Protein AF-A0AAD9J5B9-F1 (afdb_monomer_lite)

pLDDT: mean 81.56, std 14.17, range [53.72, 98.0]

Structure (mmCIF, N/CA/C/O backbone):
data_AF-A0AAD9J5B9-F1
#
_entry.id   AF-A0AAD9J5B9-F1
#
loop_
_atom_site.group_PDB
_atom_site.id
_atom_site.type_symbol
_atom_site.label_atom_id
_atom_site.label_alt_id
_atom_site.label_comp_id
_atom_site.label_asym_id
_atom_site.label_entity_id
_atom_site.label_seq_id
_atom_site.pdbx_PDB_ins_code
_atom_site.Cartn_x
_atom_site.Cartn_y
_atom_site.Cartn_z
_atom_site.occupancy
_atom_site.B_iso_or_equiv
_atom_site.auth_seq_id
_atom_site.auth_comp_id
_atom_site.auth_asym_id
_atom_site.auth_atom_id
_atom_site.pdbx_PDB_model_num
ATOM 1 N N . MET A 1 1 ? -4.351 -4.130 8.207 1.00 93.38 1 MET A N 1
ATOM 2 C CA . MET A 1 1 ? -4.280 -4.626 6.813 1.00 93.38 1 MET A CA 1
ATOM 3 C C . MET A 1 1 ? -4.094 -6.139 6.830 1.00 93.38 1 MET A C 1
ATOM 5 O O . MET A 1 1 ? -3.766 -6.671 7.883 1.00 93.38 1 MET A O 1
ATOM 9 N N . THR A 1 2 ? -4.351 -6.850 5.730 1.00 96.94 2 THR A N 1
ATOM 10 C CA . THR A 1 2 ? -3.996 -8.280 5.602 1.00 96.94 2 THR A CA 1
ATOM 11 C C . THR A 1 2 ? -2.874 -8.497 4.599 1.00 96.94 2 THR A C 1
ATOM 13 O O . THR A 1 2 ? -1.976 -9.280 4.879 1.00 96.94 2 THR A O 1
ATOM 16 N N . THR A 1 3 ? -2.884 -7.775 3.477 1.00 97.88 3 THR A N 1
ATOM 17 C CA . THR A 1 3 ? -1.778 -7.736 2.511 1.00 97.88 3 THR A CA 1
ATOM 18 C C . THR A 1 3 ? -1.673 -6.333 1.918 1.00 97.88 3 THR A C 1
ATOM 20 O O . THR A 1 3 ? -2.679 -5.630 1.793 1.00 97.88 3 THR A O 1
ATOM 23 N N . ALA A 1 4 ? -0.463 -5.897 1.571 1.00 96.69 4 ALA A N 1
ATOM 24 C CA . ALA A 1 4 ? -0.264 -4.688 0.780 1.00 96.69 4 ALA A CA 1
ATOM 25 C C . ALA A 1 4 ? 1.003 -4.823 -0.066 1.00 96.69 4 ALA A C 1
ATOM 27 O O . ALA A 1 4 ? 2.105 -4.930 0.466 1.00 96.69 4 ALA A O 1
ATOM 28 N N . GLU A 1 5 ? 0.842 -4.797 -1.382 1.00 94.56 5 GLU A N 1
ATOM 29 C CA . GLU A 1 5 ? 1.935 -4.936 -2.336 1.00 94.56 5 GLU A CA 1
ATOM 30 C C . GLU A 1 5 ? 1.958 -3.728 -3.280 1.00 94.56 5 GLU A C 1
ATOM 32 O O . GLU A 1 5 ? 0.923 -3.336 -3.829 1.00 94.56 5 GLU A O 1
ATOM 37 N N . TYR A 1 6 ? 3.137 -3.148 -3.501 1.00 92.31 6 TYR A N 1
ATOM 38 C CA . TYR A 1 6 ? 3.350 -2.050 -4.447 1.00 92.31 6 TYR A CA 1
ATOM 39 C C . TYR A 1 6 ? 4.336 -2.464 -5.538 1.00 92.31 6 TYR A C 1
ATOM 41 O O . TYR A 1 6 ? 5.371 -3.063 -5.247 1.00 92.31 6 TYR A O 1
ATOM 49 N N . GLY A 1 7 ? 3.995 -2.204 -6.800 1.00 89.88 7 GLY A N 1
ATOM 50 C CA . GLY A 1 7 ? 4.830 -2.583 -7.940 1.00 89.88 7 GLY A CA 1
ATOM 51 C C . GLY A 1 7 ? 4.024 -2.909 -9.194 1.00 89.88 7 GLY A C 1
ATOM 52 O O . GLY A 1 7 ? 2.951 -2.349 -9.433 1.00 89.88 7 GLY A O 1
ATOM 53 N N . ARG A 1 8 ? 4.546 -3.827 -10.012 1.00 87.50 8 ARG A N 1
ATOM 54 C CA . ARG A 1 8 ? 3.945 -4.266 -11.275 1.00 87.50 8 ARG A CA 1
ATOM 55 C C . ARG A 1 8 ? 3.827 -5.787 -11.319 1.00 87.50 8 ARG A C 1
ATOM 57 O O . ARG A 1 8 ? 4.608 -6.459 -11.985 1.00 87.50 8 ARG A O 1
ATOM 64 N N . MET A 1 9 ? 2.824 -6.334 -10.640 1.00 87.62 9 MET A N 1
ATOM 65 C CA . MET A 1 9 ? 2.690 -7.786 -10.465 1.00 87.62 9 MET A CA 1
ATOM 66 C C . MET A 1 9 ? 2.124 -8.494 -11.694 1.00 87.62 9 MET A C 1
ATOM 68 O O . MET A 1 9 ? 2.505 -9.621 -11.991 1.00 87.62 9 MET A O 1
ATOM 72 N N . GLU A 1 10 ? 1.208 -7.845 -12.410 1.00 85.31 10 GLU A N 1
ATOM 73 C CA . GLU A 1 10 ? 0.416 -8.494 -13.452 1.00 85.31 10 GLU A CA 1
ATOM 74 C C . GLU A 1 10 ? 0.540 -7.784 -14.808 1.00 85.31 10 GLU A C 1
ATOM 76 O O . GLU A 1 10 ? 0.763 -6.568 -14.923 1.00 85.31 10 GLU A O 1
ATOM 81 N N . VAL A 1 11 ? 0.374 -8.576 -15.871 1.00 80.69 11 VAL A N 1
ATOM 82 C CA . VAL A 1 11 ? 0.263 -8.073 -17.241 1.00 80.69 11 VAL A CA 1
ATOM 83 C C . VAL A 1 11 ? -1.090 -7.376 -17.378 1.00 80.69 11 VAL A C 1
ATOM 85 O O . VAL A 1 11 ? -2.144 -8.002 -17.309 1.00 80.69 11 VAL A O 1
ATOM 88 N N . GLY A 1 12 ? -1.063 -6.061 -17.569 1.00 72.88 12 GLY A N 1
ATOM 89 C CA . GLY A 1 12 ? -2.266 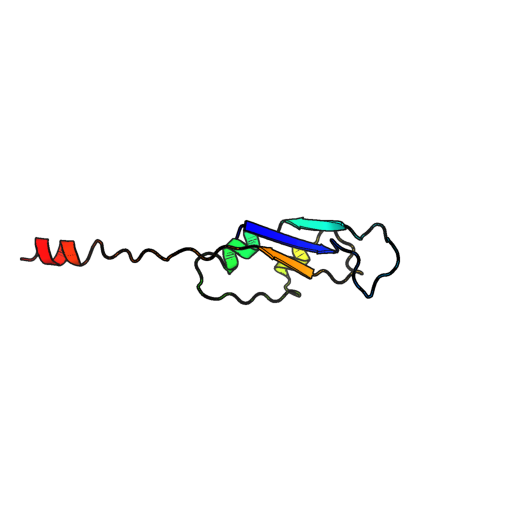-5.260 -17.793 1.00 72.88 12 GLY A CA 1
ATOM 90 C C . GLY A 1 12 ? -2.617 -5.124 -19.276 1.00 72.88 12 GLY A C 1
ATOM 91 O O . GLY A 1 12 ? -1.821 -5.440 -20.155 1.00 72.88 12 GLY A O 1
ATOM 92 N N . LYS A 1 13 ? -3.778 -4.525 -19.567 1.00 68.44 13 LYS A N 1
ATOM 93 C CA . LYS A 1 13 ? -4.279 -4.292 -20.941 1.00 68.44 13 LYS A CA 1
ATOM 94 C C . LYS A 1 13 ? -3.289 -3.559 -21.866 1.00 68.44 13 LYS A C 1
ATOM 96 O O . LYS A 1 13 ? -3.340 -3.740 -23.081 1.00 68.44 13 LYS A O 1
ATOM 101 N N . CYS A 1 14 ? -2.414 -2.730 -21.293 1.00 64.12 14 CYS A N 1
ATOM 102 C CA . CYS A 1 14 ? -1.523 -1.832 -22.031 1.00 64.12 14 CYS A CA 1
ATOM 103 C C . CYS A 1 14 ? -0.099 -2.372 -22.244 1.00 64.12 14 CYS A C 1
ATOM 105 O O . CYS A 1 14 ? 0.644 -1.774 -23.011 1.00 64.12 14 CYS A O 1
ATOM 107 N N . ILE A 1 15 ? 0.298 -3.471 -21.590 1.00 66.00 15 ILE A N 1
ATOM 108 C CA . ILE A 1 15 ? 1.633 -4.068 -21.762 1.00 66.00 15 ILE A CA 1
ATOM 109 C C . ILE A 1 15 ? 1.424 -5.484 -22.282 1.00 66.00 15 ILE A C 1
ATOM 111 O O . ILE A 1 15 ? 0.867 -6.316 -21.582 1.00 66.00 15 ILE A O 1
ATOM 115 N N . ARG A 1 16 ? 1.794 -5.736 -23.541 1.00 62.16 16 ARG A N 1
ATOM 116 C CA . ARG A 1 16 ? 1.481 -6.995 -24.245 1.00 62.16 16 ARG A CA 1
ATOM 117 C C . ARG A 1 16 ? 2.642 -7.992 -24.283 1.00 62.16 16 ARG A C 1
ATOM 119 O O . ARG A 1 16 ? 2.425 -9.145 -24.640 1.00 62.16 16 ARG A O 1
ATOM 126 N N . LYS A 1 17 ? 3.857 -7.573 -23.918 1.00 63.25 17 LYS A N 1
ATOM 127 C CA . LYS A 1 17 ? 5.029 -8.451 -23.795 1.00 63.25 17 LYS A CA 1
ATOM 128 C C . LYS A 1 17 ? 5.302 -8.746 -22.322 1.00 63.25 17 LYS A C 1
ATOM 130 O O . LYS A 1 17 ? 5.182 -7.856 -21.486 1.00 63.25 17 LYS A O 1
ATOM 135 N N . LYS A 1 18 ? 5.672 -9.995 -22.021 1.00 59.34 18 LYS A N 1
ATOM 136 C CA . LYS A 1 18 ? 6.346 -10.350 -20.766 1.00 59.34 18 LYS A CA 1
ATOM 137 C C . LYS A 1 18 ? 7.729 -9.698 -20.793 1.00 59.34 18 LYS A C 1
ATOM 139 O O . LYS A 1 18 ? 8.682 -10.316 -21.250 1.00 59.34 18 LYS A O 1
ATOM 144 N N . ASP A 1 19 ? 7.801 -8.437 -20.392 1.00 63.25 19 ASP A N 1
ATOM 145 C CA . ASP A 1 19 ? 9.072 -7.849 -19.984 1.00 63.25 19 ASP A CA 1
ATOM 146 C C . ASP A 1 19 ? 9.487 -8.472 -18.646 1.00 63.25 19 ASP A C 1
ATOM 148 O O . ASP A 1 19 ? 8.632 -8.827 -17.829 1.00 63.25 19 ASP A O 1
ATOM 152 N N . GLU A 1 20 ? 10.795 -8.589 -18.414 1.00 64.31 20 GLU A N 1
ATOM 153 C CA . GLU A 1 20 ? 11.397 -9.176 -17.200 1.00 64.31 20 GLU A CA 1
ATOM 154 C C . GLU A 1 20 ? 10.973 -8.466 -15.902 1.00 64.31 20 GLU A C 1
ATOM 156 O O . GLU A 1 20 ? 11.141 -8.988 -14.805 1.00 64.31 20 GLU A O 1
ATOM 161 N N . PHE A 1 21 ? 10.378 -7.282 -16.029 1.00 68.00 21 PHE A N 1
ATOM 162 C CA . PHE A 1 21 ? 9.963 -6.419 -14.929 1.00 68.00 21 PHE A CA 1
ATOM 163 C C . PHE A 1 21 ? 8.502 -6.637 -14.490 1.00 68.00 21 PHE A C 1
ATOM 165 O O . PHE A 1 21 ? 8.057 -6.032 -13.513 1.00 68.00 21 PHE A O 1
ATOM 172 N N . ILE A 1 22 ? 7.737 -7.486 -15.192 1.00 78.81 22 ILE A N 1
ATOM 173 C CA . ILE A 1 22 ? 6.390 -7.895 -14.767 1.00 78.81 22 ILE A CA 1
ATOM 174 C C . ILE A 1 22 ? 6.505 -9.032 -13.748 1.00 78.81 22 ILE A C 1
ATOM 176 O O . ILE A 1 22 ? 7.162 -10.038 -13.993 1.00 78.81 22 ILE A O 1
ATOM 180 N N . GLY A 1 23 ? 5.816 -8.885 -12.620 1.00 82.12 23 GLY A N 1
ATOM 181 C CA . GLY A 1 23 ? 5.930 -9.756 -11.450 1.00 82.12 23 GLY A CA 1
ATOM 182 C C . GLY A 1 23 ? 6.672 -9.095 -10.288 1.00 82.12 23 GLY A C 1
ATOM 183 O O . GLY A 1 23 ? 6.675 -9.640 -9.186 1.00 82.12 23 GLY A O 1
ATOM 184 N N . CYS A 1 24 ? 7.257 -7.912 -10.502 1.00 85.75 24 CYS A N 1
ATOM 185 C CA . CYS A 1 24 ? 7.923 -7.166 -9.445 1.00 85.75 24 CYS A CA 1
ATOM 186 C C . CYS A 1 24 ? 6.917 -6.620 -8.422 1.00 85.75 24 CYS A C 1
ATOM 188 O O . CYS A 1 24 ? 5.887 -6.040 -8.783 1.00 85.75 24 CYS A O 1
ATOM 190 N N . ARG A 1 25 ? 7.234 -6.799 -7.138 1.00 89.38 25 ARG A N 1
ATOM 191 C CA . ARG A 1 25 ? 6.443 -6.323 -6.002 1.00 89.38 25 ARG A CA 1
ATOM 192 C C . ARG A 1 25 ? 7.328 -6.059 -4.796 1.00 89.38 25 ARG A C 1
ATOM 194 O O . ARG A 1 25 ? 8.286 -6.790 -4.564 1.00 89.38 25 ARG A O 1
ATOM 201 N N . ASN A 1 26 ? 6.925 -5.087 -3.994 1.00 91.88 26 ASN A N 1
ATOM 202 C CA . ASN A 1 26 ? 7.456 -4.845 -2.663 1.00 91.88 26 ASN A CA 1
ATOM 203 C C . ASN A 1 26 ? 6.321 -4.930 -1.646 1.00 91.88 26 ASN A C 1
ATOM 205 O O . ASN A 1 26 ? 5.226 -4.415 -1.887 1.00 91.88 26 ASN A O 1
ATOM 209 N N . ASP A 1 27 ? 6.587 -5.592 -0.522 1.00 93.88 27 ASP A N 1
ATOM 210 C CA . ASP A 1 27 ? 5.674 -5.604 0.617 1.00 93.88 27 ASP A CA 1
ATOM 211 C C . ASP A 1 27 ? 5.716 -4.230 1.299 1.00 93.88 27 ASP A C 1
ATOM 213 O O . ASP A 1 27 ? 6.763 -3.779 1.767 1.00 93.88 27 ASP A O 1
ATOM 217 N N . VAL A 1 28 ? 4.569 -3.554 1.325 1.00 95.31 28 VAL A N 1
ATOM 218 C CA . VAL A 1 28 ? 4.395 -2.225 1.924 1.00 95.31 28 VAL A CA 1
ATOM 219 C C . VAL A 1 28 ? 3.400 -2.253 3.088 1.00 95.31 28 VAL A C 1
ATOM 221 O O . VAL A 1 28 ? 2.891 -1.207 3.500 1.00 95.31 28 VAL A O 1
ATOM 224 N N . ILE A 1 29 ? 3.119 -3.431 3.658 1.00 96.88 29 ILE A N 1
ATOM 225 C CA . ILE A 1 29 ? 2.096 -3.609 4.698 1.00 96.88 29 ILE A CA 1
ATOM 226 C C . ILE A 1 29 ? 2.324 -2.708 5.909 1.00 96.88 29 ILE A C 1
ATOM 228 O O . ILE A 1 29 ? 1.379 -2.085 6.385 1.00 96.88 29 ILE A O 1
ATOM 232 N N . GLN A 1 30 ? 3.575 -2.535 6.344 1.00 96.50 30 GLN A N 1
ATOM 233 C CA . GLN A 1 30 ? 3.899 -1.686 7.495 1.00 96.50 30 GLN A CA 1
ATOM 234 C C . GLN A 1 30 ? 3.556 -0.211 7.260 1.00 96.50 30 GLN A C 1
ATOM 236 O O . GLN A 1 30 ? 3.146 0.494 8.187 1.00 96.50 30 GLN A O 1
ATOM 241 N N . LEU A 1 31 ? 3.719 0.266 6.025 1.00 95.75 31 LEU A N 1
ATOM 242 C CA . LEU A 1 31 ? 3.419 1.644 5.657 1.00 95.75 31 LEU A CA 1
ATOM 243 C C . LEU A 1 31 ? 1.905 1.873 5.655 1.00 95.75 31 LEU A C 1
ATOM 245 O O . LEU A 1 31 ? 1.411 2.821 6.267 1.00 95.75 31 LEU A O 1
ATOM 249 N N . LEU A 1 32 ? 1.166 0.949 5.038 1.00 96.50 32 LEU A N 1
ATOM 250 C CA . LEU A 1 32 ? -0.290 1.013 4.952 1.00 96.50 32 LEU A CA 1
ATOM 251 C C . LEU A 1 32 ? -0.963 0.793 6.309 1.00 96.50 32 LEU A C 1
ATOM 253 O O . LEU A 1 32 ? -1.953 1.460 6.606 1.00 96.50 32 LEU A O 1
ATOM 257 N N . ASP A 1 33 ? -0.420 -0.071 7.167 1.00 97.25 33 ASP A N 1
ATOM 258 C CA . ASP A 1 33 ? -0.902 -0.221 8.540 1.00 97.25 33 ASP A CA 1
ATOM 259 C C . ASP A 1 33 ? -0.737 1.076 9.329 1.00 97.25 33 ASP A C 1
ATOM 261 O O . ASP A 1 33 ? -1.692 1.525 9.963 1.00 97.25 33 ASP A O 1
ATOM 265 N N . ARG A 1 34 ? 0.428 1.730 9.236 1.00 96.44 34 ARG A N 1
ATOM 266 C CA . ARG A 1 34 ? 0.670 3.015 9.910 1.00 96.44 34 ARG A CA 1
ATOM 267 C C . ARG A 1 34 ?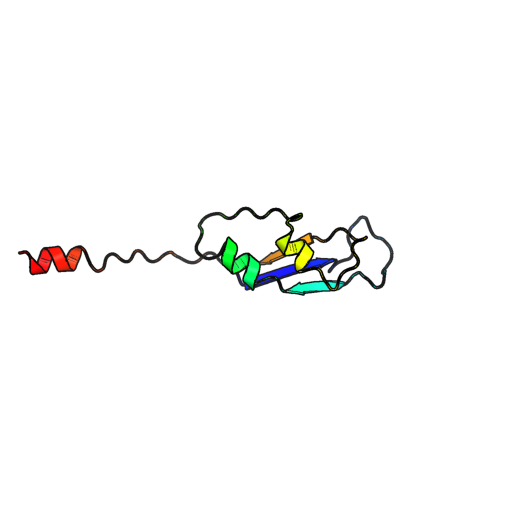 -0.312 4.094 9.459 1.00 96.44 34 ARG A C 1
ATOM 269 O O . ARG A 1 34 ? -0.729 4.926 10.264 1.00 96.44 34 ARG A O 1
ATOM 276 N N . TRP A 1 35 ? -0.656 4.115 8.177 1.00 96.19 35 TRP A N 1
ATOM 277 C CA . TRP A 1 35 ? -1.528 5.144 7.624 1.00 96.19 35 TRP A CA 1
ATOM 278 C C . TRP A 1 35 ? -3.009 4.865 7.861 1.00 96.19 35 TRP A C 1
ATOM 280 O O . TRP A 1 35 ? -3.749 5.806 8.147 1.00 96.19 35 TRP A O 1
ATOM 290 N N . CYS A 1 36 ? -3.441 3.606 7.792 1.00 97.38 36 CYS A N 1
ATOM 291 C CA . CYS A 1 36 ? -4.858 3.272 7.667 1.00 97.38 36 CYS A CA 1
ATOM 292 C C . CYS A 1 36 ? -5.433 2.397 8.784 1.00 97.38 36 CYS A C 1
ATOM 294 O O . CYS A 1 36 ? -6.640 2.464 9.026 1.00 97.38 36 CYS A O 1
ATOM 296 N N . SER A 1 37 ? -4.639 1.562 9.458 1.00 96.12 37 SER A N 1
ATOM 297 C CA . SER A 1 37 ? -5.205 0.611 10.420 1.00 96.12 37 SER A CA 1
ATOM 298 C C . SER A 1 37 ? -5.834 1.325 11.620 1.00 96.12 37 SER A C 1
ATOM 300 O O . SER A 1 37 ? -5.304 2.299 12.148 1.00 96.12 37 SER A O 1
ATOM 302 N N . GLY A 1 38 ? -7.017 0.853 12.024 1.00 94.19 38 GLY A N 1
ATOM 303 C CA . GLY A 1 38 ? -7.826 1.459 13.088 1.00 94.19 38 GLY A CA 1
ATOM 304 C C . GLY A 1 38 ? -8.672 2.665 12.659 1.00 94.19 38 GLY A C 1
ATOM 305 O O . GLY A 1 38 ? -9.452 3.166 13.467 1.00 94.19 38 GLY A O 1
ATOM 306 N N . ARG A 1 39 ? -8.565 3.126 11.407 1.00 95.19 39 ARG A N 1
ATOM 307 C CA . ARG A 1 39 ? -9.408 4.205 10.872 1.00 95.19 39 ARG A CA 1
ATOM 308 C C . ARG A 1 39 ? -10.672 3.647 10.221 1.00 95.19 39 ARG A C 1
ATOM 310 O O . ARG A 1 39 ? -10.666 2.546 9.680 1.00 95.19 39 ARG A O 1
ATOM 317 N N . GLN A 1 40 ? -11.746 4.436 10.251 1.00 94.56 40 GLN A N 1
ATOM 318 C CA . GLN A 1 40 ? -12.986 4.132 9.522 1.00 94.56 40 GLN A CA 1
ATOM 319 C C . GLN A 1 40 ? -12.850 4.398 8.017 1.00 94.56 40 GLN A C 1
ATOM 321 O O . GLN A 1 40 ? -13.460 3.704 7.211 1.00 94.56 40 GLN A O 1
ATOM 326 N N . GLU A 1 41 ? -12.023 5.377 7.652 1.00 95.88 41 GLU A N 1
ATOM 327 C CA . GLU A 1 41 ? -11.716 5.759 6.277 1.00 95.88 41 GLU A CA 1
ATOM 328 C C . GLU A 1 41 ? -10.217 6.063 6.156 1.00 95.88 41 GLU A C 1
ATOM 330 O O . GLU A 1 41 ? -9.594 6.578 7.093 1.00 95.88 41 GLU A O 1
ATOM 335 N N . CYS A 1 42 ? -9.625 5.729 5.009 1.00 96.12 42 CYS A N 1
ATOM 336 C CA . CYS A 1 42 ? -8.237 6.040 4.694 1.00 96.12 42 CYS A CA 1
ATOM 337 C C . CYS A 1 42 ? -8.080 6.329 3.200 1.00 96.12 42 CYS A C 1
ATOM 339 O O . CYS A 1 42 ? -8.514 5.535 2.367 1.00 96.12 42 CYS A O 1
ATOM 341 N N . THR A 1 43 ? -7.397 7.424 2.872 1.00 95.75 43 THR A N 1
ATOM 342 C CA . THR A 1 43 ? -7.098 7.812 1.490 1.00 95.75 43 THR A CA 1
ATOM 343 C C . THR A 1 43 ? -5.599 7.755 1.267 1.00 95.75 43 THR A C 1
ATOM 345 O O . THR A 1 43 ? -4.838 8.451 1.938 1.00 95.75 43 THR A O 1
ATOM 348 N N . VAL A 1 44 ? -5.175 6.954 0.292 1.00 93.75 44 VAL A N 1
ATOM 349 C CA . VAL A 1 44 ? -3.765 6.784 -0.070 1.00 93.75 44 VAL A CA 1
ATOM 350 C C . VAL A 1 44 ? -3.577 7.221 -1.515 1.00 93.75 44 VAL A C 1
ATOM 352 O O . VAL A 1 44 ? -4.253 6.732 -2.419 1.00 93.75 44 VAL A O 1
ATOM 355 N N . ARG A 1 45 ? -2.655 8.160 -1.744 1.00 92.12 45 ARG A N 1
ATOM 356 C CA . ARG A 1 45 ? -2.219 8.516 -3.099 1.00 92.12 45 ARG A CA 1
ATOM 357 C C . ARG A 1 45 ? -1.183 7.496 -3.554 1.00 92.12 45 ARG A C 1
ATOM 359 O O . ARG A 1 45 ? -0.219 7.266 -2.840 1.00 92.12 45 ARG A O 1
ATOM 366 N N . VAL A 1 46 ? -1.383 6.898 -4.726 1.00 87.00 46 VAL A N 1
ATOM 367 C CA . VAL A 1 46 ? -0.473 5.866 -5.255 1.00 87.00 46 VAL A CA 1
ATOM 368 C C . VAL A 1 46 ? 0.880 6.466 -5.650 1.00 87.00 46 VAL A C 1
ATOM 370 O O . VAL A 1 46 ? 1.903 5.858 -5.386 1.00 87.00 46 VAL A O 1
ATOM 373 N N . SER A 1 47 ? 0.893 7.690 -6.188 1.00 82.44 47 SER A N 1
ATOM 374 C CA . SER A 1 47 ? 2.107 8.468 -6.487 1.00 82.44 47 SER A CA 1
ATOM 375 C C . SER A 1 47 ? 2.685 9.147 -5.234 1.00 82.44 47 SER A C 1
ATOM 377 O O . SER A 1 47 ? 2.852 10.368 -5.200 1.00 82.44 47 SER A O 1
ATOM 379 N N . ASN A 1 48 ? 2.827 8.399 -4.143 1.00 84.12 48 ASN A N 1
ATOM 380 C CA . ASN A 1 48 ? 3.338 8.916 -2.878 1.00 84.12 48 ASN A CA 1
ATOM 381 C C . ASN A 1 48 ? 4.828 8.598 -2.751 1.00 84.12 48 ASN A C 1
ATOM 383 O O . ASN A 1 48 ? 5.220 7.445 -2.902 1.00 84.12 48 ASN A O 1
ATOM 387 N N . GLU A 1 49 ? 5.624 9.593 -2.358 1.00 80.62 49 GLU A N 1
ATOM 388 C CA . GLU A 1 49 ? 7.078 9.461 -2.200 1.00 80.62 49 GLU A CA 1
ATOM 389 C C . GLU A 1 49 ? 7.491 8.298 -1.285 1.00 80.62 49 GLU A C 1
ATOM 391 O O . GLU A 1 49 ? 8.492 7.642 -1.540 1.00 80.62 49 GLU A O 1
ATOM 396 N N . GLY A 1 50 ? 6.712 7.991 -0.243 1.00 84.00 50 GLY A N 1
ATOM 397 C CA . GLY A 1 50 ? 6.976 6.858 0.644 1.00 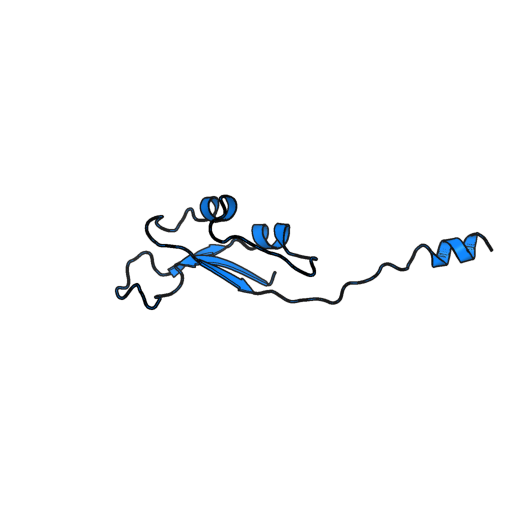84.00 50 GLY A CA 1
ATOM 398 C C . GLY A 1 50 ? 6.744 5.495 -0.015 1.00 84.00 50 GLY A C 1
ATOM 399 O O . GLY A 1 50 ? 7.442 4.539 0.313 1.00 84.00 50 GLY A O 1
ATOM 400 N N . LEU A 1 51 ? 5.794 5.397 -0.950 1.00 87.25 51 LEU A N 1
ATOM 401 C CA . LEU A 1 51 ? 5.594 4.192 -1.760 1.00 87.25 51 LEU A CA 1
ATOM 402 C C . LEU A 1 51 ? 6.673 4.077 -2.837 1.00 87.25 51 LEU A C 1
ATOM 404 O O . LEU A 1 51 ? 7.219 2.996 -3.037 1.00 87.25 51 LEU A O 1
ATOM 408 N N . ASP A 1 52 ? 7.022 5.188 -3.481 1.00 84.25 52 ASP A N 1
ATOM 409 C CA . ASP A 1 52 ? 8.057 5.219 -4.514 1.00 84.25 52 ASP A CA 1
ATOM 410 C C . ASP A 1 52 ? 9.441 4.895 -3.928 1.00 84.25 52 ASP A C 1
ATOM 412 O O . ASP A 1 52 ? 10.165 4.075 -4.488 1.00 84.25 52 ASP A O 1
ATOM 416 N N . ALA A 1 53 ? 9.758 5.400 -2.732 1.00 83.25 53 ALA A N 1
ATOM 417 C CA . ALA A 1 53 ? 10.962 5.026 -1.989 1.00 83.25 53 ALA A CA 1
ATOM 418 C C . ALA A 1 53 ? 10.978 3.546 -1.566 1.00 83.25 53 ALA A C 1
ATOM 420 O O . ALA A 1 53 ? 12.048 2.958 -1.424 1.00 83.25 53 ALA A O 1
ATOM 421 N N . ALA A 1 54 ? 9.809 2.926 -1.374 1.00 81.75 54 ALA A N 1
ATOM 422 C CA . ALA A 1 54 ? 9.697 1.494 -1.109 1.00 81.75 54 ALA A CA 1
ATOM 423 C C . ALA A 1 54 ? 9.783 0.639 -2.390 1.00 81.75 54 ALA A C 1
ATOM 425 O O . ALA A 1 54 ? 9.911 -0.582 -2.303 1.00 81.75 54 ALA A O 1
ATOM 426 N N . ASN A 1 55 ? 9.746 1.250 -3.580 1.00 76.50 55 ASN A N 1
ATOM 427 C CA . ASN A 1 55 ? 9.714 0.566 -4.873 1.00 76.50 55 ASN A CA 1
ATOM 428 C C . ASN A 1 55 ? 11.110 0.252 -5.447 1.00 76.50 55 ASN A C 1
ATOM 430 O O . ASN A 1 55 ? 11.316 0.297 -6.657 1.00 76.50 55 ASN A O 1
ATOM 434 N N . ILE A 1 56 ? 12.075 -0.076 -4.584 1.00 71.38 56 ILE A N 1
ATOM 435 C CA . ILE A 1 56 ? 13.510 -0.195 -4.921 1.00 71.38 56 ILE A CA 1
ATOM 436 C C . ILE A 1 56 ? 13.777 -1.273 -5.987 1.00 71.38 56 ILE A C 1
ATOM 438 O O . ILE A 1 56 ? 14.728 -1.177 -6.759 1.00 71.38 56 ILE A O 1
ATOM 442 N N . SER A 1 57 ? 12.950 -2.319 -6.032 1.00 69.06 57 SER A N 1
ATOM 443 C CA . SER A 1 57 ? 13.165 -3.490 -6.890 1.00 69.06 57 SER A CA 1
ATOM 444 C C . SER A 1 57 ? 12.525 -3.396 -8.278 1.00 69.06 57 SER A C 1
ATOM 446 O O . SER A 1 57 ? 12.827 -4.231 -9.133 1.00 69.06 57 SER A O 1
ATOM 448 N N . CYS A 1 58 ? 11.653 -2.414 -8.530 1.00 73.56 58 CYS A N 1
ATOM 449 C CA . CYS A 1 58 ? 10.933 -2.310 -9.797 1.00 73.56 58 CYS A CA 1
ATOM 450 C C . CYS A 1 58 ? 11.486 -1.163 -10.643 1.00 73.56 58 CYS A C 1
ATOM 452 O O . CYS A 1 58 ? 11.698 -0.059 -10.152 1.00 73.56 58 CYS A O 1
ATOM 454 N N . LEU A 1 59 ? 11.686 -1.414 -11.939 1.00 69.12 59 LEU A N 1
ATOM 455 C CA . LEU A 1 59 ? 12.181 -0.404 -12.872 1.00 69.12 59 LEU A CA 1
ATOM 456 C C . LEU A 1 59 ? 11.221 0.802 -12.927 1.00 69.12 59 LEU A C 1
ATOM 458 O O . LEU A 1 59 ? 10.039 0.623 -13.229 1.00 69.12 59 LEU A O 1
ATOM 462 N N . GLU A 1 60 ? 11.730 2.022 -12.714 1.00 66.12 60 GLU A N 1
ATOM 463 C CA . GLU A 1 60 ? 10.933 3.270 -12.674 1.00 66.12 60 GLU A CA 1
ATOM 464 C C . GLU A 1 60 ? 10.099 3.521 -13.943 1.00 66.12 60 GLU A C 1
ATOM 466 O O . GLU A 1 60 ? 9.090 4.225 -13.919 1.00 66.12 60 GLU A O 1
ATOM 471 N N . ILE A 1 61 ? 10.499 2.922 -15.067 1.00 63.34 61 ILE A N 1
ATOM 472 C CA . ILE A 1 61 ? 9.849 3.091 -16.372 1.00 63.34 61 ILE A CA 1
ATOM 473 C C . ILE A 1 61 ? 8.431 2.490 -16.380 1.00 63.34 61 ILE A C 1
ATOM 475 O O . ILE A 1 61 ? 7.567 2.925 -17.149 1.00 63.34 61 ILE A O 1
ATOM 479 N N . LEU A 1 62 ? 8.150 1.506 -15.521 1.00 68.00 62 LEU A N 1
ATOM 480 C CA . LEU A 1 62 ? 6.823 0.910 -15.415 1.00 68.00 62 LEU A CA 1
ATOM 481 C C . LEU A 1 62 ? 6.003 1.604 -14.330 1.00 68.00 62 LEU A C 1
ATOM 483 O O . LEU A 1 62 ? 6.369 1.614 -13.161 1.00 68.00 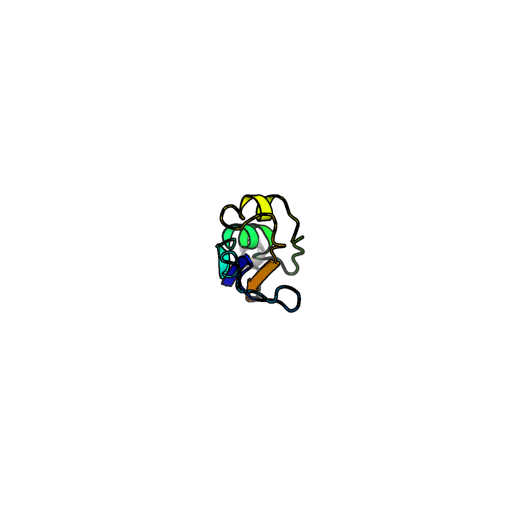62 LEU A O 1
ATOM 487 N N . ARG A 1 63 ? 4.820 2.112 -14.706 1.00 77.62 63 ARG A N 1
ATOM 488 C CA . ARG A 1 63 ? 3.853 2.622 -13.724 1.00 77.62 63 ARG A CA 1
ATOM 489 C C . ARG A 1 63 ? 3.409 1.493 -12.792 1.00 77.62 63 ARG A C 1
ATOM 491 O O . ARG A 1 63 ? 2.690 0.578 -13.229 1.00 77.62 63 ARG A O 1
ATOM 498 N N . SER A 1 64 ? 3.826 1.602 -11.535 1.00 87.00 64 SER A N 1
ATOM 499 C CA . SER A 1 64 ? 3.407 0.754 -10.423 1.00 87.00 64 SER A CA 1
ATOM 500 C C . SER A 1 64 ? 1.950 1.003 -10.044 1.00 87.00 64 SER A C 1
ATOM 502 O O . SER A 1 64 ? 1.373 2.061 -10.306 1.00 87.00 64 SER A O 1
ATOM 504 N N . TYR A 1 65 ? 1.343 0.005 -9.418 1.00 89.38 65 TYR A N 1
ATOM 505 C CA . TYR A 1 65 ? 0.050 0.110 -8.765 1.00 89.38 65 TYR A CA 1
ATOM 506 C C . TYR A 1 65 ? 0.123 -0.517 -7.374 1.00 89.38 65 TYR A C 1
ATOM 508 O O . TYR A 1 65 ? 1.020 -1.301 -7.064 1.00 89.38 65 TYR A O 1
ATOM 516 N N . LEU A 1 66 ? -0.832 -0.137 -6.532 1.00 93.25 66 LEU A N 1
ATOM 517 C CA . LEU A 1 66 ? -0.963 -0.637 -5.174 1.00 93.25 66 LEU A CA 1
ATOM 518 C C . LEU A 1 66 ? -2.091 -1.676 -5.129 1.00 93.25 66 LEU A C 1
ATOM 520 O O . LEU A 1 66 ? -3.220 -1.380 -5.524 1.00 93.25 66 LEU A O 1
ATOM 524 N N . LYS A 1 67 ? -1.788 -2.881 -4.646 1.00 94.81 67 LYS A N 1
ATOM 525 C CA . LYS A 1 67 ? -2.752 -3.956 -4.382 1.00 94.81 67 LYS A CA 1
ATOM 526 C C . LYS A 1 67 ? -2.849 -4.148 -2.872 1.00 94.81 67 LYS A C 1
ATOM 528 O O . LYS A 1 67 ? -1.833 -4.377 -2.225 1.00 94.81 67 LYS A O 1
ATOM 533 N N . VAL A 1 68 ? -4.047 -4.018 -2.303 1.00 96.50 68 VAL A N 1
ATOM 534 C CA . VAL A 1 68 ? -4.261 -4.064 -0.846 1.00 96.50 68 VAL A CA 1
ATOM 535 C C . VAL A 1 68 ? -5.441 -4.959 -0.522 1.00 96.50 68 VAL A C 1
ATOM 537 O O . VAL A 1 68 ? -6.484 -4.872 -1.168 1.00 96.50 68 VAL A O 1
ATOM 540 N N . GLU A 1 69 ? -5.301 -5.745 0.536 1.00 98.00 69 GLU A N 1
ATOM 541 C CA . GLU A 1 69 ? -6.406 -6.426 1.193 1.00 98.00 69 GLU A CA 1
ATOM 542 C C . GLU A 1 69 ? -6.460 -6.011 2.663 1.00 98.00 69 GLU A C 1
ATOM 544 O O . GLU A 1 69 ? -5.439 -5.811 3.332 1.00 98.00 69 GLU A O 1
ATOM 549 N N . TYR A 1 70 ? -7.673 -5.877 3.190 1.00 97.38 70 TYR A N 1
ATOM 550 C CA . TYR A 1 70 ? -7.897 -5.518 4.581 1.00 97.38 70 TYR A CA 1
ATOM 551 C C . TYR A 1 70 ? -9.212 -6.090 5.093 1.00 97.38 70 TYR A C 1
ATOM 553 O O . TYR A 1 70 ? -10.071 -6.538 4.334 1.00 97.38 70 TYR A O 1
A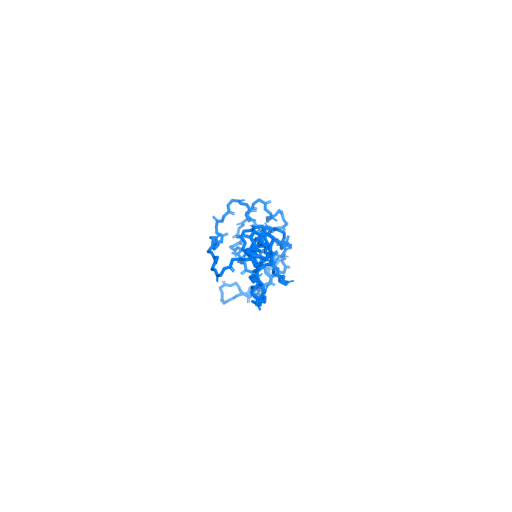TOM 561 N N . LYS A 1 71 ? -9.366 -6.057 6.416 1.00 97.00 71 LYS A N 1
ATOM 562 C CA . LYS A 1 71 ? -10.601 -6.422 7.102 1.00 97.00 71 LYS A CA 1
ATOM 563 C C . LYS A 1 71 ? -11.018 -5.277 8.008 1.00 97.00 71 LYS A C 1
ATOM 565 O O . LYS A 1 71 ? -10.193 -4.760 8.761 1.00 97.00 71 LYS A O 1
ATOM 570 N N . CYS A 1 72 ? -12.293 -4.914 7.951 1.00 96.12 72 CYS A N 1
ATOM 571 C CA . CYS A 1 72 ? -12.903 -4.070 8.967 1.00 96.12 72 CYS A CA 1
ATOM 572 C C . CYS A 1 72 ? -13.216 -4.931 10.190 1.00 96.12 72 CYS A C 1
ATOM 574 O O . CYS A 1 72 ? -13.781 -6.016 10.060 1.00 96.12 72 CYS A O 1
ATOM 576 N N . ILE A 1 73 ? -12.846 -4.445 11.370 1.00 94.62 73 ILE A N 1
ATOM 577 C CA . ILE A 1 73 ? -13.152 -5.089 12.647 1.00 94.62 73 ILE A CA 1
ATOM 578 C C . ILE A 1 73 ? -14.015 -4.157 13.489 1.00 94.62 73 ILE A C 1
ATOM 580 O O . ILE A 1 73 ? -13.933 -2.935 13.359 1.00 94.62 73 ILE A O 1
ATOM 584 N N . GLU A 1 74 ? -14.845 -4.733 14.352 1.00 93.94 74 GLU A N 1
ATOM 585 C CA . GLU A 1 74 ? -15.681 -3.955 15.260 1.00 93.94 74 GLU A CA 1
ATOM 586 C C . GLU A 1 74 ? -14.818 -3.191 16.278 1.00 93.94 74 GLU A C 1
ATOM 588 O O . GLU A 1 74 ? -13.947 -3.758 16.945 1.00 93.94 74 GLU A O 1
ATOM 593 N N . GLY A 1 75 ? -15.050 -1.882 16.389 1.00 86.88 75 GLY A N 1
ATOM 594 C CA . GLY A 1 75 ? -14.334 -1.026 17.329 1.00 86.88 75 GLY A CA 1
ATOM 595 C C . GLY A 1 75 ? -14.842 -1.218 18.755 1.00 86.88 75 GLY A C 1
ATOM 596 O O . GLY A 1 75 ? -16.023 -1.021 19.034 1.00 86.88 75 GLY A O 1
ATOM 597 N N . ARG A 1 76 ? -13.949 -1.545 19.695 1.00 83.00 76 ARG A N 1
ATOM 598 C CA . ARG A 1 76 ? -14.309 -1.623 21.117 1.00 83.00 76 ARG A CA 1
ATOM 599 C C . ARG A 1 76 ? -14.351 -0.224 21.725 1.00 83.00 76 ARG A C 1
ATOM 601 O O . ARG A 1 76 ? -13.333 0.459 21.786 1.00 83.00 76 ARG A O 1
ATO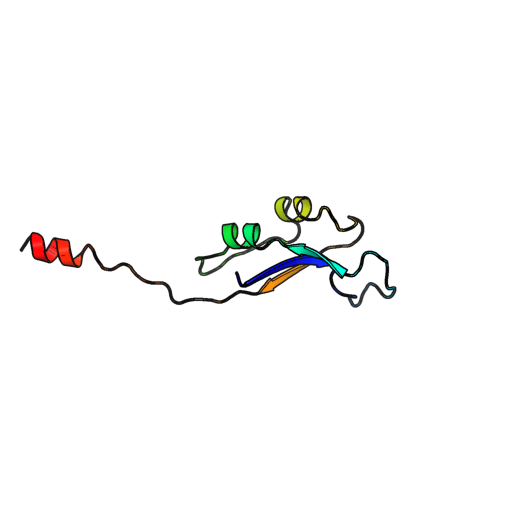M 608 N N . LYS A 1 77 ? -15.513 0.187 22.236 1.00 74.31 77 LYS A N 1
ATOM 609 C CA . LYS A 1 77 ? -15.615 1.357 23.118 1.00 74.31 77 LYS A CA 1
ATOM 610 C C . LYS A 1 77 ? -15.170 0.939 24.515 1.00 74.31 77 LYS A C 1
ATOM 612 O O . LYS A 1 77 ? -15.822 0.115 25.151 1.00 74.31 77 LYS A O 1
ATOM 617 N N . PHE A 1 78 ? -14.068 1.498 25.004 1.00 68.12 78 PHE A N 1
ATOM 618 C CA . PHE A 1 78 ? -13.650 1.300 26.390 1.00 68.12 78 PHE A CA 1
ATOM 619 C C . PHE A 1 78 ? -14.553 2.148 27.303 1.00 68.12 78 PHE A C 1
ATOM 621 O O . PHE A 1 78 ? -14.217 3.264 27.678 1.00 68.12 78 PHE A O 1
ATOM 628 N N . VAL A 1 79 ? -15.745 1.644 27.638 1.00 64.69 79 VAL A N 1
ATOM 629 C CA . VAL A 1 79 ? -16.687 2.299 28.577 1.00 64.69 79 VAL A CA 1
ATOM 630 C C . VAL A 1 79 ? -16.370 1.914 30.034 1.00 64.69 79 VAL A C 1
ATOM 632 O O . VAL A 1 79 ? -17.220 1.957 30.916 1.00 64.69 79 VAL A O 1
ATOM 635 N N . MET A 1 80 ? -15.129 1.520 30.325 1.00 61.16 80 MET A N 1
ATOM 636 C CA . MET A 1 80 ? -14.747 0.944 31.617 1.00 61.16 80 MET A CA 1
ATOM 637 C C . MET A 1 80 ? -13.832 1.885 32.416 1.00 61.16 80 MET A C 1
ATOM 639 O O . MET A 1 80 ? -12.726 1.524 32.786 1.00 61.16 80 MET A O 1
ATOM 643 N N . LEU A 1 81 ? -14.277 3.121 32.656 1.00 58.34 81 LEU A N 1
ATOM 644 C CA . LEU A 1 81 ? -13.699 3.962 33.719 1.00 58.34 81 LEU A CA 1
ATOM 645 C C . LEU A 1 81 ? -14.729 4.947 34.286 1.00 58.34 81 LEU A C 1
ATOM 647 O O . LEU A 1 81 ? -14.802 5.134 35.495 1.00 58.34 81 LEU A O 1
ATOM 651 N N . LEU A 1 82 ? -15.620 5.484 33.444 1.00 57.16 82 LEU A N 1
ATOM 652 C CA . LEU A 1 82 ? -16.675 6.405 33.891 1.00 57.16 82 LEU A CA 1
ATOM 653 C C . LEU A 1 82 ? -17.734 5.740 34.789 1.00 57.16 82 LEU A C 1
ATOM 655 O O . LEU A 1 82 ? -18.293 6.403 35.658 1.00 57.16 82 LEU A O 1
ATOM 659 N N . LEU A 1 83 ? -17.993 4.437 34.630 1.00 57.22 83 LEU A N 1
ATOM 660 C CA . LEU A 1 83 ? -18.938 3.719 35.497 1.00 57.22 83 LEU A CA 1
ATOM 661 C C . LEU A 1 83 ? -18.341 3.403 36.877 1.00 57.22 83 LEU A C 1
ATOM 663 O O . LEU A 1 83 ? -19.066 3.453 37.861 1.00 57.22 83 LEU A O 1
ATOM 667 N N . LEU A 1 84 ? -17.028 3.156 36.976 1.00 57.34 84 LEU A N 1
ATOM 668 C CA . LEU A 1 84 ? -16.369 2.920 38.268 1.00 57.34 84 LEU A CA 1
ATOM 669 C C . LEU A 1 84 ? -16.193 4.217 39.064 1.00 57.34 84 LEU A C 1
ATOM 671 O O . LEU A 1 84 ? -16.395 4.206 40.271 1.00 57.34 84 LEU A O 1
ATOM 675 N N . ILE A 1 85 ? -15.916 5.350 38.407 1.00 60.62 85 ILE A N 1
ATOM 676 C CA . ILE A 1 85 ? -15.867 6.659 39.083 1.00 60.62 85 ILE A CA 1
ATOM 677 C C . ILE A 1 85 ? -17.236 6.997 39.703 1.00 60.62 85 ILE A C 1
ATOM 679 O O . ILE A 1 85 ? -17.294 7.409 40.855 1.00 60.62 85 ILE A O 1
ATOM 683 N N . ASN A 1 86 ? -18.349 6.738 39.005 1.00 55.56 86 ASN A N 1
ATOM 684 C CA . ASN A 1 86 ? -19.697 6.967 39.553 1.00 55.56 86 ASN A CA 1
ATOM 685 C C . ASN A 1 86 ? -20.110 5.984 40.669 1.00 55.56 86 ASN A C 1
ATOM 687 O O . ASN A 1 86 ? -21.075 6.257 41.376 1.00 55.56 86 ASN A O 1
ATOM 691 N N . ILE A 1 87 ? -19.413 4.852 40.823 1.00 60.53 87 ILE A N 1
ATOM 692 C CA . ILE A 1 87 ? -19.628 3.894 41.922 1.00 60.53 87 ILE A CA 1
ATOM 693 C C . ILE A 1 87 ? -18.716 4.210 43.118 1.00 60.53 87 ILE A C 1
ATOM 695 O O . ILE A 1 87 ? -19.106 3.959 44.247 1.00 60.53 87 ILE A O 1
ATOM 699 N N . ILE A 1 88 ? -17.522 4.769 42.890 1.00 60.66 88 ILE A N 1
ATOM 700 C CA . ILE A 1 88 ? -16.580 5.151 43.958 1.00 60.66 88 ILE A CA 1
ATOM 701 C C . ILE A 1 88 ? -16.960 6.501 44.598 1.00 60.66 88 ILE A C 1
ATOM 703 O O . ILE A 1 88 ? -16.682 6.716 45.773 1.00 60.66 88 ILE A O 1
ATOM 707 N N . TYR A 1 89 ? -17.600 7.407 43.847 1.00 55.66 89 TYR A N 1
ATOM 708 C CA . TYR A 1 89 ? -18.087 8.707 44.342 1.00 55.66 89 TYR A CA 1
ATOM 709 C C . TYR A 1 89 ? -19.572 8.706 44.770 1.00 55.66 89 TYR A C 1
ATOM 711 O O . TYR A 1 89 ? -20.153 9.780 44.943 1.00 55.66 89 TYR A O 1
ATOM 719 N N . ARG A 1 90 ? -20.193 7.532 44.942 1.00 53.72 90 ARG A N 1
ATOM 720 C CA . ARG A 1 90 ? -21.541 7.363 45.507 1.00 53.72 90 ARG A CA 1
ATOM 721 C C . ARG A 1 90 ? -21.472 6.518 46.772 1.00 53.72 90 ARG A C 1
ATOM 723 O O . ARG A 1 90 ? -22.295 6.787 47.672 1.00 53.72 90 ARG A O 1
#

Organism: NCBI:txid53620

Secondary structure (DSSP, 8-state):
--EEEEEE-S--TT--S--TTTTEEEE-HHHHHHHHTT-S-----SS-HHHHHH-TTS-TTS--EEEEE----PPP---TTHHHHHHH--

Radius of gyration: 20.56 Å; chains: 1; bounding box: 35×20×70 Å

InterPro domains:
  IPR000922 D-galactoside/L-rhamnose binding SUEL lectin domain [PF02140] (2-72)
  IPR043159 D-galactoside/L-rhamnose binding SUEL lectin domain superfamily [G3DSA:2.60.120.740] (1-76)

Sequence (90 aa):
MTTAEYGRMEVGKCIRKKDEFIGCRNDVIQLLDRWCSGRQECTVRVSNEGLDAANISCLEILRSYLKVEYKCIEGRKFVMLLLLINIIYR

Foldseek 3Di:
DPFKKKAAADDDPPHDDPDVQHRDIFTPPVVCCVQPPPDPDGDDDNPDPVSVVRRVPGDPVDDMDMDDDDDDDDDDDCPPPVVVVVVVVD